Protein AF-A0A939Q157-F1 (afdb_monomer)

Solvent-accessible surface area (backbone atoms only — not comparable to full-atom values): 5142 Å² total; per-residue (Å²): 113,81,15,55,42,81,67,85,63,29,39,39,38,22,35,26,30,69,88,77,65,50,76,46,77,43,79,42,37,54,91,76,49,48,40,73,43,86,66,92,78,83,40,42,26,35,31,76,47,79,43,67,42,88,89,73,65,44,65,24,41,38,38,39,30,16,34,90,82,74,42,79,75,44,78,48,59,42,64,34,42,76,29,70,47,84,74,80,126

Sequence (89 aa):
MPGIADVGDALLVTVECDRCREVISVRLRKSSDIQRNYDDQGAEFYVRKTIVGKKCFNRIDLELEMDTAYRPVSTQIRGGKLHPGESSA

Radius of gyration: 12.95 Å; Cα contacts (8 Å, |Δi|>4): 193; chains: 1; bounding box: 33×21×32 Å

Secondary structure (DSSP, 8-state):
-TTEEE-SSEEEEEEEETTT--EEEEEEETTTTPEE--S-SS-SEEEEEEEE-TTT--EEEEEEEE-TTS-EEEEEEESEEE-------

Mean predicted aligned error: 7.32 Å

Foldseek 3Di:
DFQWDDPPQWIWGWWAAPPPRDIDIDTGGCVPQWDADPPPDFFRIKGWDFDQDPPPRFTWIWIFTHHPVRHTPDIDIDRTGTHRDPPDD

Structure (mmCIF, N/CA/C/O backbone):
data_AF-A0A939Q157-F1
#
_entry.id   AF-A0A939Q157-F1
#
loop_
_atom_site.group_PDB
_atom_site.id
_atom_site.type_symbol
_atom_site.label_atom_id
_atom_site.label_alt_id
_atom_site.label_comp_id
_atom_site.label_asym_id
_atom_site.label_entity_id
_atom_site.label_seq_id
_atom_site.pdbx_PDB_ins_code
_atom_site.Cartn_x
_atom_site.Cartn_y
_atom_site.Cartn_z
_atom_site.occupancy
_atom_site.B_iso_or_equiv
_atom_site.auth_seq_id
_atom_site.auth_comp_id
_atom_site.auth_asym_id
_atom_site.auth_atom_id
_atom_site.pdbx_PDB_model_num
ATOM 1 N N . MET A 1 1 ? -5.007 -3.289 -11.159 1.00 48.69 1 MET A N 1
ATOM 2 C CA . MET A 1 1 ? -5.218 -4.124 -9.955 1.00 48.69 1 MET A CA 1
ATOM 3 C C . MET A 1 1 ? -6.231 -3.422 -9.064 1.00 48.69 1 MET A C 1
ATOM 5 O O . MET A 1 1 ? -6.184 -2.198 -9.016 1.00 48.69 1 MET A O 1
ATOM 9 N N . PRO A 1 2 ? -7.157 -4.134 -8.406 1.00 54.34 2 PRO A N 1
ATOM 10 C CA . PRO A 1 2 ? -8.142 -3.493 -7.538 1.00 54.34 2 PRO A CA 1
ATOM 11 C C . PRO A 1 2 ? -7.457 -2.861 -6.312 1.00 54.34 2 PRO A C 1
ATOM 13 O O . PRO A 1 2 ? -6.708 -3.536 -5.612 1.00 54.34 2 PRO A O 1
ATOM 16 N N . GLY A 1 3 ? -7.706 -1.570 -6.063 1.00 65.94 3 GLY A N 1
ATOM 17 C CA . GLY A 1 3 ? -7.271 -0.861 -4.847 1.00 65.94 3 GLY A CA 1
ATOM 18 C C . GLY A 1 3 ? -5.980 -0.039 -4.937 1.00 65.94 3 GLY A C 1
ATOM 19 O O . GLY A 1 3 ? -5.628 0.617 -3.957 1.00 65.94 3 GLY A O 1
ATOM 20 N N . ILE A 1 4 ? -5.300 -0.038 -6.090 1.00 77.94 4 ILE A N 1
ATOM 21 C CA . ILE A 1 4 ? -4.139 0.823 -6.367 1.00 77.94 4 ILE A CA 1
ATOM 22 C C . ILE A 1 4 ? -4.410 1.599 -7.658 1.00 77.94 4 ILE A C 1
ATOM 24 O O . ILE A 1 4 ? -4.500 0.993 -8.727 1.00 77.94 4 ILE A O 1
ATOM 28 N N . ALA A 1 5 ? -4.524 2.922 -7.557 1.00 80.56 5 ALA A N 1
ATOM 29 C CA . ALA A 1 5 ? -4.723 3.818 -8.693 1.00 80.56 5 ALA A CA 1
ATOM 30 C C . ALA A 1 5 ? -3.475 4.677 -8.925 1.00 80.56 5 ALA A C 1
ATOM 32 O O . ALA A 1 5 ? -2.983 5.325 -8.001 1.00 80.56 5 ALA A O 1
ATOM 33 N N . ASP A 1 6 ? -2.970 4.704 -10.156 1.00 80.12 6 ASP A N 1
ATOM 34 C CA . ASP A 1 6 ? -1.917 5.637 -10.552 1.00 80.12 6 ASP A CA 1
ATOM 35 C C . ASP A 1 6 ? -2.533 6.985 -10.930 1.00 80.12 6 ASP A C 1
ATOM 37 O O . ASP A 1 6 ? -3.350 7.063 -11.841 1.00 80.12 6 ASP A O 1
ATOM 41 N N . VAL A 1 7 ? -2.145 8.048 -10.224 1.00 83.06 7 VAL A N 1
ATOM 42 C CA . VAL A 1 7 ? -2.589 9.425 -10.498 1.00 83.06 7 VAL A CA 1
ATOM 43 C C . VAL A 1 7 ? -1.445 10.279 -11.060 1.00 83.06 7 VAL A C 1
ATOM 45 O O . VAL A 1 7 ? -1.360 11.480 -10.798 1.00 83.06 7 VAL A O 1
ATOM 48 N N . GLY A 1 8 ? -0.515 9.657 -11.795 1.00 81.31 8 GLY A N 1
ATOM 49 C CA . GLY A 1 8 ? 0.643 10.311 -12.409 1.00 81.31 8 GLY A CA 1
ATOM 50 C C . GLY A 1 8 ? 1.770 10.614 -11.418 1.00 81.31 8 GLY A C 1
ATOM 51 O O . GLY A 1 8 ? 2.814 9.968 -11.460 1.00 81.31 8 GLY A O 1
ATOM 52 N N . ASP A 1 9 ? 1.558 11.569 -10.509 1.00 84.06 9 ASP A N 1
ATOM 53 C CA . ASP A 1 9 ? 2.538 12.014 -9.492 1.00 84.06 9 ASP A CA 1
ATOM 54 C C . ASP A 1 9 ? 2.557 11.122 -8.233 1.00 84.06 9 ASP A C 1
ATOM 56 O O . ASP A 1 9 ? 3.503 11.119 -7.440 1.00 84.06 9 ASP A O 1
ATOM 60 N N . ALA A 1 10 ? 1.497 10.342 -8.028 1.00 85.44 10 ALA A N 1
ATOM 61 C CA . ALA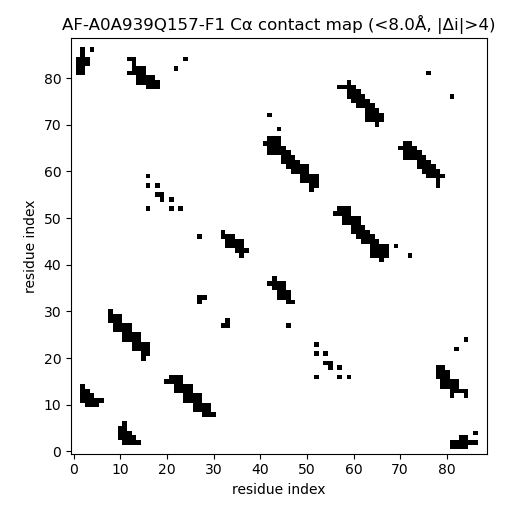 A 1 10 ? 1.323 9.514 -6.845 1.00 85.44 10 ALA A CA 1
ATOM 62 C C . ALA A 1 10 ? 0.554 8.227 -7.159 1.00 85.44 10 ALA A C 1
ATOM 64 O O . ALA A 1 10 ? -0.143 8.135 -8.166 1.00 85.44 10 ALA A O 1
ATOM 65 N N . LEU A 1 11 ? 0.655 7.257 -6.258 1.00 85.19 11 LEU A N 1
ATOM 66 C CA . LEU A 1 11 ? -0.182 6.066 -6.221 1.00 85.19 11 LEU A CA 1
ATOM 67 C C . LEU A 1 11 ? -1.177 6.227 -5.076 1.00 85.19 11 LEU A C 1
ATOM 69 O O . LEU A 1 11 ? -0.792 6.476 -3.930 1.00 85.19 11 LEU A O 1
ATOM 73 N N . LEU A 1 12 ? -2.462 6.109 -5.383 1.00 86.69 12 LEU A N 1
ATOM 74 C CA . LEU A 1 12 ? -3.518 6.053 -4.389 1.00 86.69 12 LEU A CA 1
ATOM 75 C C . LEU A 1 12 ? -3.719 4.595 -3.989 1.00 86.69 12 LEU A C 1
ATOM 77 O O . LEU A 1 12 ? -4.084 3.775 -4.828 1.00 86.69 12 LEU A O 1
ATOM 81 N N . VAL A 1 13 ? -3.484 4.277 -2.720 1.00 86.62 13 VAL A N 1
ATOM 82 C CA . VAL A 1 13 ? -3.697 2.935 -2.176 1.00 86.62 13 VAL A CA 1
ATOM 83 C C . VAL A 1 13 ? -4.785 3.002 -1.126 1.00 86.62 13 VAL A C 1
ATOM 85 O O . VAL A 1 13 ? -4.656 3.714 -0.128 1.00 86.62 13 VAL A O 1
ATOM 88 N N . THR A 1 14 ? -5.859 2.254 -1.343 1.00 88.06 14 THR A N 1
ATOM 89 C CA . THR A 1 14 ? -6.959 2.163 -0.386 1.00 88.06 14 THR A CA 1
ATOM 90 C C . THR A 1 14 ? -6.857 0.850 0.372 1.00 88.06 14 THR A C 1
ATOM 92 O O . THR A 1 14 ? -6.836 -0.232 -0.213 1.00 88.06 14 THR A O 1
ATOM 95 N N . VAL A 1 15 ? -6.788 0.941 1.698 1.00 87.44 15 VAL A N 1
ATOM 96 C CA . VAL A 1 15 ? -6.671 -0.217 2.584 1.00 87.44 15 V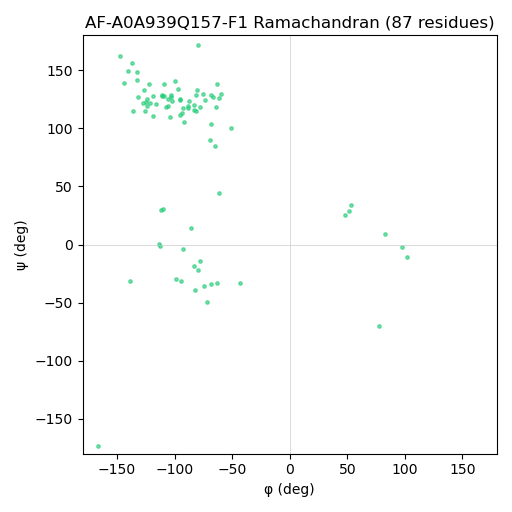AL A CA 1
ATOM 97 C C . VAL A 1 15 ? -7.832 -0.241 3.566 1.00 87.44 15 VAL A C 1
ATOM 99 O O . VAL A 1 15 ? -8.219 0.786 4.112 1.00 87.44 15 VAL A O 1
ATOM 102 N N . GLU A 1 16 ? -8.396 -1.416 3.805 1.00 87.38 16 GLU A N 1
ATOM 103 C CA . GLU A 1 16 ? -9.400 -1.645 4.840 1.00 87.38 16 GLU A CA 1
ATOM 104 C C . GLU A 1 16 ? -8.742 -2.343 6.030 1.00 87.38 16 GLU A C 1
ATOM 106 O O . GLU A 1 16 ? -8.093 -3.382 5.890 1.00 87.38 16 GLU A O 1
ATOM 111 N N . CYS A 1 17 ? -8.905 -1.767 7.219 1.00 86.88 17 CYS A N 1
ATOM 112 C CA . CYS A 1 17 ? -8.441 -2.368 8.463 1.00 86.88 17 CYS A CA 1
ATOM 113 C C . CYS A 1 17 ? -9.262 -3.621 8.786 1.00 86.88 17 CYS A C 1
ATOM 115 O O . CYS A 1 17 ? -10.484 -3.549 8.874 1.00 86.88 17 CYS A O 1
ATOM 117 N N . ASP A 1 18 ? -8.606 -4.746 9.062 1.00 83.81 18 ASP A N 1
ATOM 118 C CA . ASP A 1 18 ? -9.311 -6.004 9.334 1.00 83.81 18 ASP A CA 1
ATOM 119 C C . ASP A 1 18 ? -10.095 -5.970 10.662 1.00 83.81 18 ASP A C 1
ATOM 121 O O . ASP A 1 18 ? -11.211 -6.474 10.757 1.00 83.81 18 ASP A O 1
ATOM 125 N N . ARG A 1 19 ? -9.571 -5.263 11.677 1.00 83.62 19 ARG A N 1
ATOM 126 C CA . ARG A 1 19 ? -10.205 -5.188 13.006 1.00 83.62 19 ARG A CA 1
ATOM 127 C C . ARG A 1 19 ? -11.483 -4.355 13.048 1.00 83.62 19 ARG A C 1
ATOM 129 O O . ARG A 1 19 ? -12.469 -4.776 13.640 1.00 83.62 19 ARG A O 1
ATOM 136 N N . CYS A 1 20 ? -11.449 -3.141 12.503 1.00 82.94 20 CYS A N 1
ATOM 137 C CA . CYS A 1 20 ? -12.552 -2.178 12.624 1.00 82.94 20 CYS A CA 1
ATOM 138 C C . CYS A 1 20 ? -13.269 -1.891 11.301 1.00 82.94 20 CYS A C 1
ATOM 140 O O . CYS A 1 20 ? -14.202 -1.089 11.294 1.00 82.94 20 CYS A O 1
ATOM 142 N N . ARG A 1 21 ? -12.820 -2.502 10.194 1.00 83.19 21 ARG A N 1
ATOM 143 C CA . ARG A 1 21 ? -13.265 -2.217 8.819 1.00 83.19 21 ARG A CA 1
ATOM 144 C C . ARG A 1 2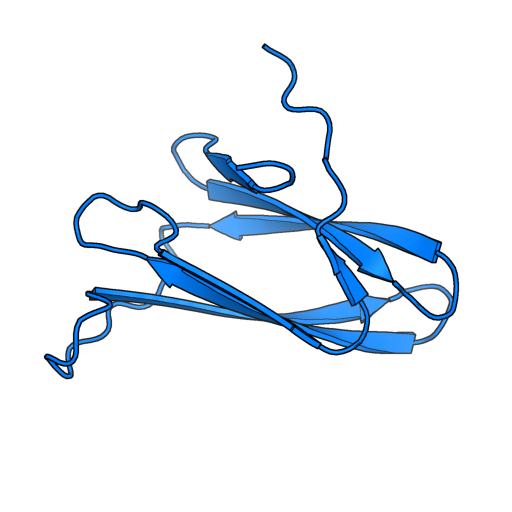1 ? -13.208 -0.738 8.440 1.00 83.19 21 ARG A C 1
ATOM 146 O O . ARG A 1 21 ? -13.991 -0.257 7.629 1.00 83.19 21 ARG A O 1
ATOM 153 N N . GLU A 1 22 ? -12.290 0.006 9.049 1.00 85.44 22 GLU A N 1
ATOM 154 C CA . GLU A 1 22 ? -12.033 1.389 8.659 1.00 85.44 22 GLU A CA 1
ATOM 155 C C . GLU A 1 22 ? -11.273 1.405 7.334 1.00 85.44 22 GLU A C 1
ATOM 157 O O . GLU A 1 22 ? -10.212 0.789 7.221 1.00 85.44 22 GLU A O 1
ATOM 162 N N . VAL A 1 23 ? -11.824 2.112 6.349 1.00 86.62 23 VAL A N 1
ATOM 163 C CA . VAL A 1 23 ? -11.198 2.316 5.043 1.00 86.62 23 VAL A CA 1
ATOM 164 C C . VAL A 1 23 ? -10.298 3.543 5.120 1.00 86.62 23 VAL A C 1
ATOM 166 O O . VAL A 1 23 ? -10.733 4.632 5.493 1.00 86.62 23 VAL A O 1
ATOM 169 N N . ILE A 1 24 ? -9.025 3.357 4.789 1.00 85.88 24 ILE A N 1
ATOM 170 C CA . ILE A 1 24 ? -7.984 4.373 4.860 1.00 85.88 24 ILE A CA 1
ATOM 171 C C . ILE A 1 24 ? -7.355 4.485 3.477 1.00 85.88 24 ILE A C 1
ATOM 173 O O . ILE A 1 24 ? -6.773 3.532 2.962 1.00 85.88 24 ILE A O 1
ATOM 177 N N . SER A 1 25 ? -7.457 5.668 2.884 1.00 85.75 25 SER A N 1
ATOM 178 C CA . SER A 1 25 ? -6.810 5.981 1.612 1.00 85.75 25 SER A CA 1
ATOM 179 C C . SER A 1 25 ? -5.480 6.667 1.874 1.00 85.75 25 SER A C 1
ATOM 181 O O . SER A 1 25 ? -5.417 7.684 2.567 1.00 85.75 25 SER A O 1
ATOM 183 N N . VAL A 1 26 ? -4.414 6.118 1.306 1.00 85.12 26 VAL A N 1
ATOM 184 C CA . VAL A 1 26 ? -3.056 6.634 1.443 1.00 85.12 26 VAL A CA 1
ATOM 185 C C . VAL A 1 26 ? -2.531 7.026 0.079 1.00 85.12 26 VAL A C 1
ATOM 187 O O . VAL A 1 26 ? -2.565 6.251 -0.872 1.00 85.12 26 VAL A O 1
ATOM 190 N N . ARG A 1 27 ? -2.040 8.260 -0.009 1.00 86.94 27 ARG A N 1
ATOM 191 C CA . ARG A 1 27 ? -1.392 8.787 -1.204 1.00 86.94 27 ARG A CA 1
ATOM 192 C C . ARG A 1 27 ? 0.114 8.612 -1.062 1.00 86.94 27 ARG A C 1
ATOM 194 O O . ARG A 1 27 ? 0.725 9.274 -0.228 1.00 86.94 27 ARG A O 1
ATOM 201 N N . LEU A 1 28 ? 0.687 7.737 -1.877 1.00 84.88 28 LEU A N 1
ATOM 202 C CA . LEU A 1 28 ? 2.123 7.489 -1.966 1.00 84.88 28 LEU A CA 1
ATOM 203 C C . LEU A 1 28 ? 2.701 8.359 -3.077 1.00 84.88 28 LEU A C 1
ATOM 205 O O . LEU A 1 28 ? 2.365 8.158 -4.241 1.00 84.88 28 LEU A O 1
ATOM 209 N N . ARG A 1 29 ? 3.539 9.344 -2.759 1.00 83.31 29 ARG A N 1
ATOM 210 C CA . ARG A 1 29 ? 4.144 10.203 -3.786 1.00 83.31 29 ARG A CA 1
ATOM 211 C C . ARG A 1 29 ? 5.335 9.516 -4.433 1.00 83.31 29 ARG A C 1
ATOM 213 O O . ARG A 1 29 ? 6.235 9.055 -3.731 1.00 83.31 29 ARG A O 1
ATOM 220 N N . LYS A 1 30 ? 5.406 9.540 -5.765 1.00 80.19 30 LYS A N 1
ATOM 221 C CA . LYS A 1 30 ? 6.530 8.937 -6.496 1.00 80.19 30 LYS A CA 1
ATOM 222 C C . LYS A 1 30 ? 7.865 9.610 -6.179 1.00 80.19 30 LYS A C 1
ATOM 224 O O . LYS A 1 30 ? 8.883 8.940 -6.110 1.00 80.19 30 LYS A O 1
ATOM 229 N N . SER A 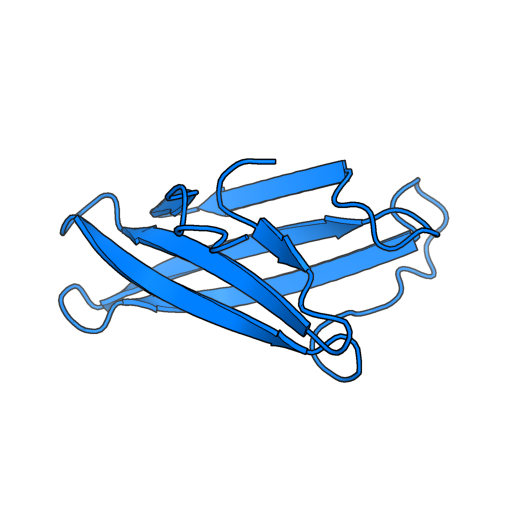1 31 ? 7.852 10.915 -5.920 1.00 76.25 31 SER A N 1
ATOM 230 C CA . SER A 1 31 ? 9.064 11.696 -5.649 1.00 76.25 31 SER A CA 1
ATOM 231 C C . SER A 1 31 ? 9.641 11.534 -4.240 1.00 76.25 31 SER A C 1
ATOM 233 O O . SER A 1 31 ? 10.744 12.010 -3.994 1.00 76.25 31 SER A O 1
ATOM 235 N N . SER A 1 32 ? 8.898 10.962 -3.288 1.00 76.44 32 SER A N 1
ATOM 236 C CA . SER A 1 32 ? 9.314 10.964 -1.873 1.00 76.44 32 SER A CA 1
ATOM 237 C C . SER A 1 32 ? 9.065 9.653 -1.144 1.00 76.44 32 SER A C 1
ATOM 239 O O . SER A 1 32 ? 9.815 9.328 -0.232 1.00 76.44 32 SER A O 1
ATOM 241 N N . ASP A 1 33 ? 8.017 8.914 -1.511 1.00 78.12 33 ASP A N 1
ATOM 242 C CA . ASP A 1 33 ? 7.689 7.642 -0.869 1.00 78.12 33 ASP A CA 1
ATOM 243 C C . ASP A 1 33 ? 8.275 6.447 -1.627 1.00 78.12 33 ASP A C 1
ATOM 245 O O . ASP A 1 33 ? 8.606 5.444 -0.996 1.00 78.12 33 ASP A O 1
ATOM 249 N N . ILE A 1 34 ? 8.408 6.544 -2.957 1.00 80.62 34 ILE A N 1
ATOM 250 C CA . ILE A 1 34 ? 9.027 5.491 -3.769 1.00 80.62 34 ILE A CA 1
ATOM 251 C C . ILE A 1 34 ? 10.539 5.573 -3.625 1.00 80.62 34 ILE A C 1
ATOM 253 O O . ILE A 1 34 ? 11.168 6.556 -4.014 1.00 80.62 34 ILE A O 1
ATOM 257 N N . GLN A 1 35 ? 11.118 4.501 -3.101 1.00 79.62 35 GLN A N 1
ATOM 258 C CA . GLN A 1 35 ? 12.553 4.307 -3.065 1.00 79.62 35 GLN A CA 1
ATOM 259 C C . GLN A 1 35 ? 12.970 3.386 -4.200 1.00 79.62 35 GLN A C 1
ATOM 261 O O . GLN A 1 35 ? 12.284 2.420 -4.529 1.00 79.62 35 GLN A O 1
ATOM 266 N N . ARG A 1 36 ? 14.109 3.694 -4.814 1.00 78.69 36 ARG A N 1
ATOM 267 C CA . ARG A 1 36 ? 14.710 2.803 -5.797 1.00 78.69 36 ARG A CA 1
ATOM 268 C C . ARG A 1 36 ? 15.475 1.718 -5.057 1.00 78.69 36 ARG A C 1
ATOM 270 O O . ARG A 1 36 ? 16.281 2.025 -4.177 1.00 78.69 36 ARG A O 1
ATOM 277 N N . ASN A 1 37 ? 15.204 0.470 -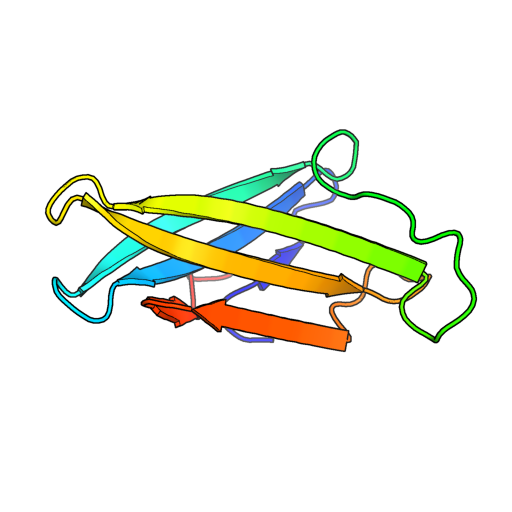5.397 1.00 76.50 37 ASN A N 1
ATOM 278 C CA . ASN A 1 37 ? 16.031 -0.631 -4.960 1.00 76.50 37 ASN A CA 1
ATOM 279 C C . ASN A 1 37 ? 17.243 -0.694 -5.892 1.00 76.50 37 ASN A C 1
ATOM 281 O O . ASN A 1 37 ? 17.093 -0.901 -7.093 1.00 76.50 37 ASN A O 1
ATOM 285 N N . TYR A 1 38 ? 18.429 -0.450 -5.348 1.00 67.62 38 TYR A N 1
ATOM 286 C CA . TYR A 1 38 ? 19.687 -0.578 -6.090 1.00 67.62 38 TYR A CA 1
ATOM 287 C C . TYR A 1 38 ? 20.305 -1.976 -5.932 1.00 67.62 38 TYR A C 1
ATOM 289 O O . TYR A 1 38 ? 21.341 -2.249 -6.530 1.00 67.62 38 TYR A O 1
ATOM 297 N N . ASP A 1 39 ? 19.689 -2.840 -5.117 1.00 63.25 39 ASP A N 1
ATOM 298 C CA . ASP A 1 39 ? 20.091 -4.229 -4.924 1.00 63.25 39 ASP A CA 1
ATOM 299 C C . ASP A 1 39 ? 19.298 -5.092 -5.923 1.00 63.25 39 ASP A C 1
ATOM 301 O O . ASP A 1 39 ? 18.083 -5.248 -5.807 1.00 63.25 39 ASP A O 1
ATOM 305 N N . ASP A 1 40 ? 19.997 -5.545 -6.961 1.00 54.75 40 ASP A N 1
ATOM 306 C CA . ASP A 1 40 ? 19.577 -6.085 -8.269 1.00 54.75 40 ASP A CA 1
ATOM 307 C C . ASP A 1 40 ? 18.712 -7.380 -8.234 1.00 54.75 40 ASP A C 1
ATOM 309 O O . ASP A 1 40 ? 18.952 -8.330 -8.973 1.00 54.75 40 ASP A O 1
ATOM 313 N N . GLN A 1 41 ? 17.708 -7.480 -7.355 1.00 56.19 41 GLN A N 1
ATOM 314 C CA . GLN A 1 41 ? 16.950 -8.720 -7.097 1.00 56.19 41 GLN A CA 1
ATOM 315 C C . GLN A 1 41 ? 15.482 -8.697 -7.568 1.00 56.19 41 GLN A C 1
ATOM 317 O O . GLN A 1 41 ? 14.634 -9.407 -7.030 1.00 56.19 41 GLN A O 1
ATOM 322 N N . GLY A 1 42 ? 15.174 -7.933 -8.620 1.00 58.66 42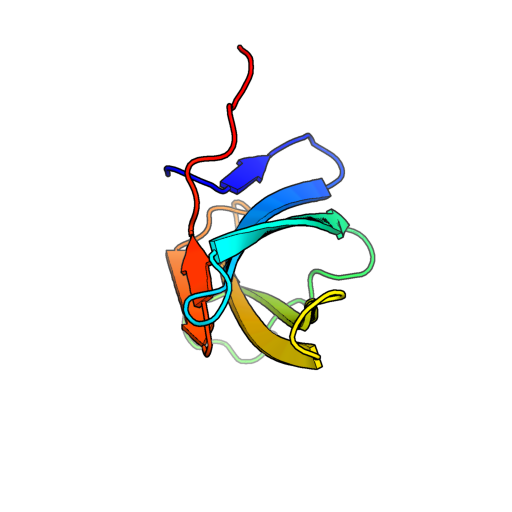 GLY A N 1
ATOM 323 C CA . GLY A 1 42 ? 13.941 -8.105 -9.408 1.00 58.66 42 GLY A CA 1
ATOM 324 C C . GLY A 1 42 ? 12.794 -7.123 -9.142 1.00 58.66 42 GLY A C 1
ATOM 325 O O . GLY A 1 42 ? 11.872 -7.065 -9.950 1.00 58.66 42 GLY A O 1
ATOM 326 N N . ALA A 1 43 ? 12.853 -6.305 -8.089 1.00 65.44 43 ALA A N 1
ATOM 327 C CA . ALA A 1 43 ? 11.981 -5.139 -7.930 1.00 65.44 43 ALA A CA 1
ATOM 328 C C . ALA A 1 43 ? 12.843 -3.879 -7.881 1.00 65.44 43 ALA A C 1
ATOM 330 O O . ALA A 1 43 ? 13.582 -3.686 -6.921 1.00 65.44 43 ALA A O 1
ATOM 331 N N . GLU A 1 44 ? 12.766 -3.042 -8.917 1.00 77.31 44 GLU A N 1
ATOM 332 C CA . GLU A 1 44 ? 13.621 -1.856 -9.073 1.00 77.31 44 GLU A CA 1
ATOM 333 C C . GLU A 1 44 ? 13.139 -0.675 -8.217 1.00 77.31 44 GLU A C 1
ATOM 335 O O . GLU A 1 44 ? 13.909 0.219 -7.867 1.00 77.31 44 GLU A O 1
ATOM 340 N N . PHE A 1 45 ? 11.865 -0.678 -7.827 1.00 83.69 45 PHE A N 1
ATOM 341 C CA . PHE A 1 45 ? 11.278 0.328 -6.953 1.00 83.69 45 PHE A CA 1
ATOM 342 C C . PHE A 1 45 ? 10.472 -0.336 -5.841 1.00 83.69 45 PHE A C 1
ATOM 344 O O . PHE A 1 45 ? 9.767 -1.315 -6.064 1.00 83.69 45 PHE A O 1
ATOM 351 N N . TYR A 1 46 ? 10.530 0.220 -4.638 1.00 86.19 46 TYR A N 1
ATOM 352 C CA . TYR A 1 46 ? 9.748 -0.248 -3.505 1.00 86.19 46 TYR A CA 1
ATOM 353 C C . TYR A 1 46 ? 9.236 0.924 -2.670 1.00 86.19 46 TYR A C 1
ATOM 355 O O . TYR A 1 46 ? 9.852 1.987 -2.572 1.00 86.19 46 TYR A O 1
ATOM 363 N N . VAL A 1 47 ? 8.082 0.725 -2.050 1.00 86.31 47 VAL A N 1
ATOM 364 C CA . VAL A 1 47 ? 7.477 1.630 -1.080 1.00 86.31 47 VAL A CA 1
ATOM 365 C C . VAL A 1 47 ? 7.169 0.841 0.166 1.00 86.31 47 VAL A C 1
ATOM 367 O O . VAL A 1 47 ? 6.515 -0.197 0.104 1.00 86.31 47 VAL A O 1
ATOM 370 N N . ARG A 1 48 ? 7.538 1.402 1.314 1.00 87.94 48 ARG A N 1
ATOM 371 C CA . ARG A 1 48 ? 7.092 0.901 2.604 1.00 87.94 48 ARG A CA 1
ATOM 372 C C . ARG A 1 48 ? 6.479 2.019 3.430 1.00 87.94 48 ARG A C 1
ATOM 374 O O . ARG A 1 48 ? 7.124 3.026 3.718 1.00 87.94 48 ARG A O 1
ATOM 381 N N . LYS A 1 49 ? 5.224 1.836 3.825 1.00 85.69 49 LYS A N 1
ATOM 382 C CA . LYS A 1 49 ? 4.467 2.773 4.655 1.00 85.69 49 LYS A CA 1
ATOM 383 C C . LYS A 1 49 ? 3.793 2.041 5.789 1.00 85.69 49 LYS A C 1
ATOM 385 O O . LYS A 1 49 ? 2.984 1.150 5.569 1.00 85.69 49 LYS A O 1
ATOM 390 N N . THR A 1 50 ? 4.021 2.522 7.001 1.00 87.44 50 THR A N 1
ATOM 391 C CA . THR A 1 50 ? 3.207 2.125 8.143 1.00 87.44 50 THR A CA 1
ATOM 392 C C . THR A 1 50 ? 2.070 3.124 8.316 1.00 87.44 50 THR A C 1
ATOM 394 O O . THR A 1 50 ? 2.284 4.309 8.570 1.00 87.44 50 THR A O 1
ATOM 397 N N . ILE A 1 51 ? 0.847 2.637 8.176 1.00 85.56 51 ILE A N 1
ATOM 398 C CA . ILE A 1 51 ? -0.396 3.391 8.288 1.00 85.56 51 ILE A CA 1
ATOM 399 C C . ILE A 1 51 ? -0.994 3.061 9.650 1.00 85.56 51 ILE A C 1
ATOM 401 O O . ILE A 1 51 ? -1.139 1.896 10.000 1.00 85.56 51 ILE A O 1
ATOM 405 N N . VAL A 1 52 ? -1.346 4.064 10.447 1.00 83.88 52 VAL A N 1
ATOM 406 C CA . VAL A 1 52 ? -1.981 3.830 11.751 1.00 83.88 52 VAL A CA 1
ATOM 407 C C . VAL A 1 52 ? -3.448 4.217 11.649 1.00 83.88 52 VAL A C 1
ATOM 409 O O . VAL A 1 52 ? -3.767 5.370 11.361 1.00 83.88 52 VAL A O 1
ATOM 412 N N . GLY A 1 53 ? -4.342 3.247 11.854 1.00 78.00 53 GLY A N 1
ATOM 413 C CA . GLY A 1 53 ? -5.784 3.488 11.819 1.00 78.00 53 GLY A CA 1
ATOM 414 C C . GLY A 1 53 ? -6.213 4.450 12.923 1.00 78.00 53 GLY A C 1
ATOM 415 O O . GLY A 1 53 ? -5.752 4.332 14.058 1.00 78.00 53 GLY A O 1
ATOM 416 N N . LYS A 1 54 ? -7.111 5.390 12.615 1.00 75.19 54 LYS A N 1
ATOM 417 C CA . LYS A 1 54 ? -7.524 6.426 13.574 1.00 75.19 54 LYS A CA 1
ATOM 418 C C . LYS A 1 54 ? -8.450 5.873 14.652 1.00 75.19 54 LYS A C 1
ATOM 420 O O . LYS A 1 54 ? -8.359 6.297 15.797 1.00 75.19 54 LYS A O 1
ATOM 425 N N . LYS A 1 55 ? -9.325 4.922 14.306 1.00 75.56 55 LYS A N 1
ATOM 426 C CA . LYS A 1 55 ? -10.291 4.354 15.264 1.00 75.56 55 LYS A CA 1
ATOM 427 C C . LYS A 1 55 ? -9.723 3.263 16.160 1.00 75.56 55 LYS A C 1
ATOM 429 O O . LYS A 1 55 ? -10.095 3.173 17.322 1.00 75.56 55 LYS A O 1
ATOM 434 N N . CYS A 1 56 ? -8.871 2.398 15.618 1.00 72.75 56 CYS A N 1
ATOM 435 C CA . CYS A 1 56 ? -8.426 1.185 16.313 1.00 72.75 56 CYS A CA 1
ATOM 436 C C . CYS A 1 56 ? -6.927 1.205 16.656 1.00 72.75 56 CYS A C 1
ATOM 438 O O . CYS A 1 56 ? -6.417 0.218 17.186 1.00 72.75 56 CYS A O 1
ATOM 440 N N . PHE A 1 57 ? -6.216 2.292 16.304 1.00 75.50 57 PHE A N 1
ATOM 441 C CA . PHE A 1 57 ? -4.754 2.438 16.413 1.00 75.50 57 PHE A CA 1
ATOM 442 C C . PHE A 1 57 ? -3.984 1.239 15.845 1.00 75.50 57 PHE A C 1
ATOM 444 O O . PHE A 1 57 ? -2.859 0.938 16.245 1.00 75.50 57 PHE A O 1
ATOM 451 N N . ASN A 1 58 ? -4.608 0.526 14.904 1.00 82.75 58 ASN A N 1
ATOM 452 C CA . ASN A 1 58 ? -4.027 -0.661 14.318 1.00 82.75 58 ASN A CA 1
ATOM 453 C C . ASN A 1 58 ? -2.941 -0.224 13.341 1.00 82.75 58 ASN A C 1
ATOM 455 O O . ASN A 1 58 ? -3.184 0.643 12.499 1.00 82.75 58 ASN A O 1
ATOM 459 N N . ARG A 1 59 ? -1.752 -0.810 13.471 1.00 83.94 59 ARG A N 1
ATOM 460 C CA . ARG A 1 59 ? -0.644 -0.558 12.551 1.00 83.94 59 ARG A CA 1
ATOM 461 C C . ARG A 1 59 ? -0.837 -1.456 11.341 1.00 83.94 59 ARG A C 1
ATOM 463 O O . ARG A 1 59 ? -0.815 -2.676 11.470 1.00 83.94 59 ARG A O 1
ATOM 470 N N . ILE A 1 60 ? -1.056 -0.830 10.200 1.00 87.94 60 ILE A N 1
ATOM 471 C CA . ILE A 1 60 ? -1.179 -1.469 8.905 1.00 87.94 60 ILE A CA 1
ATOM 472 C C . ILE A 1 60 ? 0.134 -1.218 8.173 1.00 87.94 60 ILE A C 1
ATOM 474 O O . ILE A 1 60 ? 0.432 -0.074 7.834 1.00 87.94 60 ILE A O 1
ATOM 478 N N . ASP A 1 61 ? 0.946 -2.252 7.981 1.00 89.50 61 ASP A N 1
ATOM 479 C CA . ASP A 1 61 ? 2.177 -2.125 7.194 1.00 89.50 61 ASP A CA 1
ATOM 480 C C . ASP A 1 61 ? 1.837 -2.399 5.731 1.00 89.50 61 ASP A C 1
ATOM 482 O O . ASP A 1 61 ? 1.321 -3.469 5.411 1.00 89.50 61 ASP A O 1
ATOM 486 N N . LEU A 1 62 ? 2.066 -1.407 4.877 1.00 88.62 62 LEU A N 1
ATOM 487 C CA . LEU A 1 62 ? 1.914 -1.480 3.433 1.00 88.62 62 LEU A CA 1
ATOM 488 C C . LEU A 1 62 ? 3.306 -1.545 2.815 1.00 88.62 62 LEU A C 1
ATOM 490 O O . LEU A 1 62 ? 4.092 -0.607 2.951 1.00 88.62 62 LEU A O 1
ATOM 494 N N . GLU A 1 63 ? 3.570 -2.627 2.106 1.00 88.62 63 GLU A N 1
ATOM 495 C CA . GLU A 1 63 ? 4.773 -2.829 1.316 1.00 88.62 63 GLU A CA 1
ATOM 496 C C . GLU A 1 63 ? 4.354 -3.065 -0.133 1.00 88.62 63 GLU A C 1
ATOM 498 O O . GLU A 1 63 ? 3.542 -3.942 -0.434 1.00 88.62 63 GLU A O 1
ATOM 503 N N . LEU A 1 64 ? 4.844 -2.211 -1.022 1.00 86.81 64 LEU A N 1
ATOM 504 C CA . LEU A 1 64 ? 4.541 -2.252 -2.441 1.00 86.81 64 LEU A CA 1
ATOM 505 C C . LEU A 1 64 ? 5.851 -2.325 -3.204 1.00 86.81 64 LEU A C 1
ATOM 507 O O . LEU A 1 64 ? 6.687 -1.435 -3.081 1.00 86.81 64 LEU A O 1
ATOM 511 N N . GLU A 1 65 ? 6.001 -3.351 -4.020 1.00 87.19 65 GLU A N 1
ATOM 512 C CA . GLU A 1 65 ? 7.160 -3.526 -4.883 1.00 87.19 65 GLU A CA 1
ATOM 513 C C . GLU A 1 65 ? 6.721 -3.297 -6.322 1.00 87.19 65 GLU A C 1
ATOM 515 O O . GLU A 1 65 ? 5.636 -3.719 -6.741 1.00 87.19 65 GLU A O 1
ATOM 520 N N . MET A 1 66 ? 7.550 -2.592 -7.078 1.00 84.50 66 MET A N 1
ATOM 521 C CA . MET A 1 66 ? 7.256 -2.169 -8.433 1.00 84.50 66 MET A CA 1
ATOM 522 C C . MET A 1 66 ? 8.429 -2.459 -9.364 1.00 84.50 66 MET A C 1
ATOM 524 O O . MET A 1 66 ? 9.598 -2.401 -8.979 1.00 84.50 66 MET A O 1
ATOM 528 N N . ASP A 1 67 ? 8.088 -2.729 -10.617 1.00 82.19 67 ASP A N 1
ATOM 529 C CA . ASP A 1 67 ? 9.057 -2.867 -11.697 1.00 82.19 67 ASP A CA 1
ATOM 530 C C . ASP A 1 67 ? 9.523 -1.495 -12.223 1.00 82.19 67 ASP A C 1
ATOM 532 O O . ASP A 1 67 ? 8.935 -0.455 -11.908 1.00 82.19 67 ASP A O 1
ATOM 536 N N . THR A 1 68 ? 10.529 -1.507 -13.097 1.00 77.25 68 THR A N 1
ATOM 537 C CA . THR A 1 68 ? 11.071 -0.376 -13.872 1.00 77.25 68 THR A CA 1
ATOM 538 C C . THR A 1 68 ? 10.001 0.537 -14.487 1.00 77.25 68 THR A C 1
ATOM 540 O O . THR A 1 68 ? 10.166 1.753 -14.564 1.00 77.25 68 THR A O 1
ATOM 543 N N . ALA A 1 69 ? 8.858 -0.033 -14.880 1.00 78.25 69 ALA A N 1
ATOM 544 C CA . ALA A 1 69 ? 7.731 0.684 -15.470 1.00 78.25 69 ALA A CA 1
ATOM 545 C C . ALA A 1 69 ? 6.748 1.283 -14.438 1.00 78.25 69 ALA A C 1
ATOM 547 O O . ALA A 1 69 ? 5.625 1.627 -14.810 1.00 78.25 69 ALA A O 1
ATOM 548 N N . TYR A 1 70 ? 7.116 1.362 -13.152 1.00 73.75 70 TYR A N 1
ATOM 549 C CA . TYR A 1 70 ? 6.222 1.729 -12.039 1.00 73.75 70 TYR A CA 1
ATOM 550 C C . TYR A 1 70 ? 4.953 0.869 -11.989 1.00 73.75 70 TYR A C 1
ATOM 552 O O . TYR A 1 70 ? 3.869 1.332 -11.629 1.00 73.75 70 TYR A O 1
ATOM 560 N N . ARG A 1 71 ? 5.070 -0.404 -12.367 1.00 78.06 71 ARG A N 1
ATOM 561 C CA . ARG A 1 71 ? 3.965 -1.361 -12.284 1.00 78.06 71 ARG A CA 1
ATOM 562 C C . ARG A 1 71 ? 4.089 -2.130 -10.977 1.00 78.06 71 ARG A C 1
ATOM 564 O O . ARG A 1 71 ? 5.148 -2.714 -10.766 1.00 78.06 71 ARG A O 1
ATOM 571 N N . PRO A 1 72 ? 3.062 -2.145 -10.110 1.00 78.94 72 PRO A N 1
ATOM 572 C CA . PRO A 1 72 ? 3.110 -2.934 -8.888 1.00 78.94 72 PRO A CA 1
ATOM 573 C C . PRO A 1 72 ? 3.197 -4.422 -9.248 1.00 78.94 72 PRO A C 1
ATOM 575 O O . PRO A 1 72 ? 2.309 -4.952 -9.916 1.00 78.94 72 PRO A O 1
ATOM 578 N N . VAL A 1 73 ? 4.282 -5.073 -8.833 1.00 84.88 73 VAL A N 1
ATOM 579 C CA . VAL A 1 73 ? 4.533 -6.508 -9.051 1.00 84.88 73 VAL A CA 1
ATOM 580 C C . VAL A 1 73 ? 4.184 -7.333 -7.820 1.00 84.88 73 VAL A C 1
ATOM 582 O O . VAL A 1 73 ? 3.747 -8.473 -7.945 1.00 84.88 73 VAL A O 1
ATOM 585 N N . SER A 1 74 ? 4.314 -6.739 -6.634 1.00 84.62 74 SER A N 1
ATOM 586 C CA . SER A 1 74 ? 4.003 -7.377 -5.360 1.00 84.62 74 SER A CA 1
ATOM 587 C C . SER A 1 74 ? 3.404 -6.346 -4.407 1.00 84.62 74 SER A C 1
ATOM 589 O O . SER A 1 74 ? 3.783 -5.173 -4.388 1.00 84.62 74 SER A O 1
ATOM 591 N N . THR A 1 75 ? 2.381 -6.759 -3.663 1.00 86.56 75 THR A N 1
ATOM 592 C CA . THR A 1 75 ? 1.726 -5.925 -2.655 1.00 86.56 75 THR A CA 1
ATOM 593 C C . THR A 1 75 ? 1.498 -6.755 -1.408 1.00 86.56 75 THR A C 1
ATOM 595 O O . THR A 1 75 ? 0.707 -7.697 -1.412 1.00 86.56 75 THR A O 1
ATOM 598 N N . GLN A 1 76 ? 2.166 -6.381 -0.326 1.00 88.00 76 GLN A N 1
ATOM 599 C CA . GLN A 1 76 ? 1.972 -6.955 0.993 1.00 88.00 76 GLN A CA 1
ATOM 600 C C . GLN A 1 76 ? 1.292 -5.938 1.900 1.00 88.00 76 GLN A C 1
ATOM 602 O O . GLN A 1 76 ? 1.748 -4.808 2.067 1.00 88.00 76 GLN A O 1
ATOM 607 N N . ILE A 1 77 ? 0.196 -6.362 2.526 1.00 88.44 77 ILE A N 1
ATOM 608 C CA . ILE A 1 77 ? -0.479 -5.588 3.565 1.00 88.44 77 ILE A CA 1
ATOM 609 C C . ILE A 1 77 ? -0.564 -6.442 4.816 1.00 88.44 77 ILE A C 1
ATOM 611 O O . ILE A 1 77 ? -1.083 -7.556 4.787 1.00 88.44 77 ILE A O 1
ATOM 615 N N . ARG A 1 78 ? -0.064 -5.913 5.932 1.00 89.56 7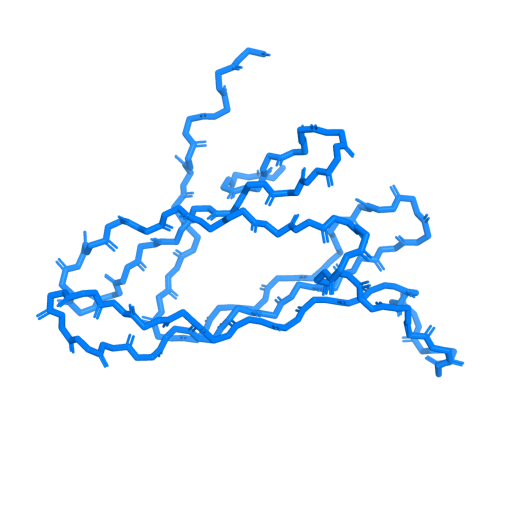8 ARG A N 1
ATOM 616 C CA . ARG A 1 78 ? -0.135 -6.556 7.247 1.00 89.56 78 ARG A CA 1
ATOM 617 C C . ARG A 1 78 ? -1.079 -5.774 8.140 1.00 89.56 78 ARG A C 1
ATOM 619 O O . ARG A 1 78 ? -0.906 -4.573 8.284 1.00 89.56 78 ARG A O 1
ATOM 626 N N . GLY A 1 79 ? -2.055 -6.437 8.760 1.00 86.25 79 GLY A N 1
ATOM 627 C CA . GLY A 1 79 ? -3.033 -5.790 9.652 1.00 86.25 79 GLY A CA 1
ATOM 628 C C . GLY A 1 79 ? -4.225 -5.130 8.941 1.00 86.25 79 GLY A C 1
ATOM 629 O O . GLY A 1 79 ? -5.017 -4.433 9.579 1.00 86.25 79 GLY A O 1
ATOM 630 N N . GLY A 1 80 ? -4.366 -5.362 7.637 1.00 87.06 80 GLY A N 1
ATOM 631 C CA . GLY A 1 80 ? -5.473 -4.910 6.804 1.00 87.06 80 GLY A CA 1
ATOM 632 C C . GLY A 1 80 ? -5.466 -5.636 5.462 1.00 87.06 80 GLY A C 1
ATOM 633 O O . GLY A 1 80 ? -4.669 -6.549 5.250 1.00 87.06 80 GLY A O 1
ATOM 634 N N . LYS A 1 81 ? -6.338 -5.215 4.5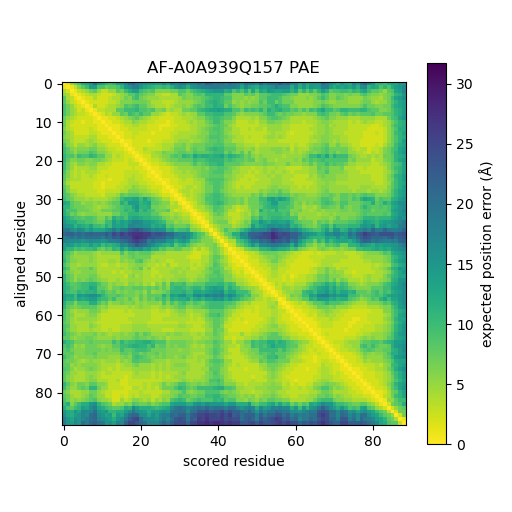53 1.00 87.25 81 LYS A N 1
ATOM 635 C CA . LYS A 1 81 ? -6.443 -5.748 3.191 1.00 87.25 81 LYS A CA 1
ATOM 636 C C . LYS A 1 81 ? -6.616 -4.616 2.188 1.00 87.25 81 LYS A C 1
ATOM 638 O O . LYS A 1 81 ? -7.086 -3.540 2.554 1.00 87.25 81 LYS A O 1
ATOM 643 N N . LEU A 1 82 ? -6.249 -4.853 0.929 1.00 85.44 82 LEU A N 1
ATOM 644 C CA . LEU A 1 82 ? -6.557 -3.912 -0.147 1.00 85.44 82 LEU A CA 1
ATOM 645 C C . LEU A 1 82 ? -8.074 -3.796 -0.255 1.00 85.44 82 LEU A C 1
ATOM 647 O O . LEU A 1 82 ? -8.773 -4.801 -0.393 1.00 85.44 82 LEU A O 1
ATOM 651 N N . HIS A 1 83 ? -8.570 -2.571 -0.186 1.00 83.12 83 HIS A N 1
ATOM 652 C CA . HIS A 1 83 ? -9.947 -2.278 -0.528 1.00 83.12 83 HIS A CA 1
ATOM 653 C C . HIS A 1 83 ? -9.949 -1.785 -1.975 1.00 83.12 83 HIS A C 1
ATOM 655 O O . HIS A 1 83 ? -9.099 -0.957 -2.312 1.00 83.12 83 HIS A O 1
ATOM 661 N N . PRO A 1 84 ? -10.853 -2.264 -2.844 1.00 71.44 84 PRO A N 1
ATOM 662 C CA . PRO A 1 84 ? -11.027 -1.690 -4.169 1.00 71.44 84 PRO A CA 1
ATOM 663 C C . PRO A 1 84 ? -11.539 -0.255 -4.009 1.00 71.44 84 PRO A C 1
ATOM 665 O O . PRO A 1 84 ? -12.736 -0.004 -4.001 1.00 71.44 84 PRO A O 1
ATOM 668 N N . GLY A 1 85 ? -10.624 0.695 -3.815 1.00 60.25 85 GLY A N 1
ATOM 669 C CA . GLY A 1 85 ? -10.935 2.109 -3.914 1.00 60.25 85 GLY A CA 1
ATOM 670 C C . GLY A 1 85 ? -11.442 2.370 -5.322 1.00 60.25 85 GLY A C 1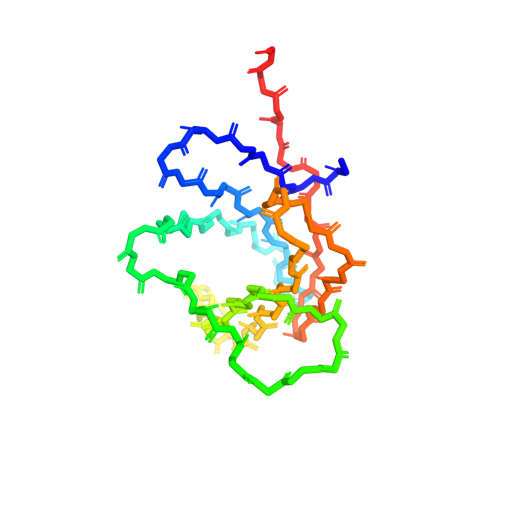
ATOM 671 O O . GLY A 1 85 ? -10.822 1.918 -6.290 1.00 60.25 85 GLY A O 1
ATOM 672 N N . GLU A 1 86 ? -12.586 3.040 -5.423 1.00 46.34 86 GLU A N 1
ATOM 673 C CA . GLU A 1 86 ? -13.176 3.467 -6.685 1.00 46.34 86 GLU A CA 1
ATOM 674 C C . GLU A 1 86 ? -12.123 4.219 -7.504 1.00 46.34 86 GLU A C 1
ATOM 676 O O . GLU A 1 86 ? -11.825 5.390 -7.271 1.00 46.34 86 GLU A O 1
ATOM 681 N N . SER A 1 87 ? -11.532 3.520 -8.472 1.00 43.25 87 SER A N 1
ATOM 682 C CA . SER A 1 87 ? -10.861 4.151 -9.597 1.00 43.25 87 SER A CA 1
ATOM 683 C C . SER A 1 87 ? -11.974 4.775 -10.421 1.00 43.25 87 SER A C 1
ATOM 685 O O . SER A 1 87 ? -12.607 4.112 -11.238 1.00 43.25 87 SER A O 1
ATOM 687 N N . SER A 1 88 ? -12.304 6.023 -10.105 1.00 34.56 88 SER A N 1
ATOM 688 C CA . SER A 1 88 ? -13.174 6.815 -10.959 1.00 34.56 88 SER A CA 1
ATOM 689 C C . SER A 1 88 ? -12.409 7.108 -12.249 1.00 34.56 88 SER A C 1
ATOM 691 O O . SER A 1 88 ? -11.519 7.951 -12.230 1.00 34.56 88 SER A O 1
ATOM 693 N N . ALA A 1 89 ? -12.800 6.370 -13.295 1.00 34.38 89 ALA A N 1
ATOM 694 C CA . ALA A 1 89 ? -12.678 6.627 -14.736 1.00 34.38 89 ALA A CA 1
ATOM 695 C C . ALA A 1 89 ? -11.275 6.770 -15.353 1.00 34.38 89 ALA A C 1
ATOM 697 O O . ALA A 1 89 ? -10.598 7.793 -15.123 1.00 34.38 89 ALA A O 1
#

pLDDT: mean 78.54, std 12.18, range [34.38, 89.56]

Nearest PDB structures (foldseek):
  7u65-assembly1_G  TM=6.908E-01  e=3.766E+00  Escherichia phage T7
  8j62-assembly1_H  TM=5.322E-01  e=3.214E+00  Homo sapiens
  4n9f-assembly3_L  TM=4.241E-01  e=1.997E+00  Homo sapiens
  2mdp-assembly1_A  TM=5.945E-01  e=8.322E+00  Escherichia phage T7
  6gf6-assembly1_B  TM=2.222E-01  e=3.572E+00  Gallus gallus